Protein AF-A0AAE3NQF8-F1 (afdb_monomer_lite)

Organism: NCBI:txid3033385

pLDDT: mean 80.53, std 14.77, range [38.78, 97.81]

Sequence (155 aa):
METTELQEARTRLQLFASTIGSEAPERLQEQDGAPSREVLDFCRAHGASLDYIFCGDVRPLIRAAANRSGDFDKLTYRRAHDDVEYTLTTLSGLATALNDMARESNRISTPDDEGNALTALIVTIEEQAKKLIELHEVEWTAAMKSGAQPSPAAA

Radius of gyration: 24.94 Å; chains: 1; bounding box: 57×27×62 Å

Foldseek 3Di:
DDDPLLVQLVVQQCVLCVVVVHDGDPAQADPVRHGDPSVVVVCVVRVDDPCCSRVVDCVSVVVVVLVVVVVCLVVVQVVVVVVLVVVLVVLVVVLVVLVVVVVVVVVVDDPDPPPDVSVVVSVVSVVVSVVSVVVCVVQVVVCVVPVDHRDDPPD

Secondary structure (DSSP, 8-state):
---HHHHHHHHHHHHHHHHHT-PPPS--B-TTSSBPHHHHHHHHHH---HHHHHH---HHHHHHHHHHTSTTHHHHHHHHHHHHHHHHHHHHHHHHHHHHHHHHHTTS-----S--HHHHHHHHHHHHHHHHHHHHHHHHHHHHHHSSPPP----

Structure (mmCIF, N/CA/C/O backbone):
data_AF-A0AAE3NQF8-F1
#
_entry.id   AF-A0AAE3NQF8-F1
#
loop_
_atom_site.group_PDB
_atom_site.id
_atom_site.type_symbol
_atom_site.label_atom_id
_atom_site.label_alt_id
_atom_site.label_comp_id
_atom_site.label_asym_id
_atom_site.label_entity_id
_atom_site.label_seq_id
_atom_site.pdbx_PDB_ins_code
_atom_site.Cartn_x
_atom_site.Cartn_y
_atom_site.Cartn_z
_atom_site.occupancy
_atom_site.B_iso_or_equiv
_atom_site.auth_seq_id
_atom_site.auth_comp_id
_atom_site.auth_asym_id
_atom_site.auth_atom_id
_atom_site.pdbx_PDB_model_num
ATOM 1 N N . MET A 1 1 ? 7.764 9.110 31.471 1.00 57.59 1 MET A N 1
ATOM 2 C CA . MET A 1 1 ? 7.024 10.227 30.851 1.00 57.59 1 MET A CA 1
ATOM 3 C C . MET A 1 1 ? 6.548 9.729 29.506 1.00 57.59 1 MET A C 1
ATOM 5 O O . MET A 1 1 ? 7.374 9.217 28.763 1.00 57.59 1 MET A O 1
ATOM 9 N N . GLU A 1 2 ? 5.245 9.782 29.250 1.00 72.19 2 GLU A N 1
ATOM 10 C CA . GLU A 1 2 ? 4.688 9.510 27.919 1.00 72.19 2 GLU A CA 1
ATOM 11 C C . GLU A 1 2 ? 5.227 10.597 26.970 1.00 72.19 2 GLU A C 1
ATOM 13 O O . GLU A 1 2 ? 5.318 11.764 27.361 1.00 72.19 2 GLU A O 1
ATOM 18 N N . THR A 1 3 ? 5.704 10.220 25.783 1.00 86.94 3 THR A N 1
ATOM 19 C CA . THR A 1 3 ? 6.220 11.192 24.811 1.00 86.94 3 THR A CA 1
ATOM 20 C C . THR A 1 3 ? 5.053 11.973 24.208 1.00 86.94 3 THR A C 1
ATOM 22 O O . THR A 1 3 ? 3.954 11.435 24.060 1.00 86.94 3 THR A O 1
ATOM 25 N N . THR A 1 4 ? 5.274 13.237 23.835 1.00 92.94 4 THR A N 1
ATOM 26 C CA . THR A 1 4 ? 4.247 14.079 23.193 1.00 92.94 4 THR A CA 1
ATOM 27 C C . THR A 1 4 ? 3.616 13.376 21.987 1.00 92.94 4 THR A C 1
ATOM 29 O O . THR A 1 4 ? 2.398 13.375 21.840 1.00 92.94 4 THR A O 1
ATOM 32 N N . GLU A 1 5 ? 4.432 12.684 21.189 1.00 92.44 5 GLU A N 1
ATOM 33 C CA . GLU A 1 5 ? 3.995 11.905 20.025 1.00 92.44 5 GLU A CA 1
ATOM 34 C C . GLU A 1 5 ? 2.992 10.801 20.388 1.00 92.44 5 GLU A C 1
ATOM 36 O O . GLU A 1 5 ? 1.997 10.604 19.688 1.00 92.44 5 GLU A O 1
ATOM 41 N N . LEU A 1 6 ? 3.209 10.099 21.506 1.00 94.31 6 LEU A N 1
ATOM 42 C CA . LEU A 1 6 ? 2.328 9.012 21.928 1.00 94.31 6 LEU A CA 1
ATOM 43 C C . LEU A 1 6 ? 0.999 9.540 22.476 1.00 94.31 6 LEU A C 1
ATOM 45 O O . LEU A 1 6 ? -0.051 8.933 22.257 1.00 94.31 6 LEU A O 1
ATOM 49 N N . GLN A 1 7 ? 1.019 10.708 23.118 1.00 95.62 7 GLN A N 1
ATOM 50 C CA . GLN A 1 7 ? -0.196 11.377 23.571 1.00 95.62 7 GLN A CA 1
ATOM 51 C C . GLN A 1 7 ? -1.027 11.929 22.404 1.00 95.62 7 GLN A C 1
ATOM 53 O O . GLN A 1 7 ? -2.259 11.821 22.400 1.00 95.62 7 GLN A O 1
ATOM 58 N N . GLU A 1 8 ? -0.376 12.457 21.369 1.00 96.50 8 GLU A N 1
ATOM 59 C CA . GLU A 1 8 ? -1.053 12.818 20.125 1.00 96.50 8 GLU A CA 1
ATOM 60 C C . GLU A 1 8 ? -1.650 11.592 19.426 1.00 96.50 8 GLU A C 1
ATOM 62 O O . GLU A 1 8 ? -2.799 11.635 18.979 1.00 96.50 8 GLU A O 1
ATOM 67 N N . ALA A 1 9 ? -0.910 10.480 19.378 1.00 97.00 9 ALA A N 1
ATOM 68 C CA . ALA A 1 9 ? -1.404 9.234 18.806 1.00 97.00 9 ALA A CA 1
ATOM 69 C C . ALA A 1 9 ? -2.632 8.704 19.558 1.00 97.00 9 ALA A C 1
ATOM 71 O O . ALA A 1 9 ? -3.626 8.324 18.934 1.00 97.00 9 ALA A O 1
ATOM 72 N N . ARG A 1 10 ? -2.619 8.773 20.896 1.00 97.00 10 ARG A N 1
ATOM 73 C CA . ARG A 1 10 ? -3.776 8.447 21.744 1.00 97.00 10 ARG A CA 1
ATOM 74 C C . ARG A 1 10 ? -4.979 9.333 21.425 1.00 97.00 10 ARG A C 1
ATOM 76 O O . ARG A 1 10 ? -6.090 8.825 21.293 1.00 97.00 10 ARG A O 1
ATOM 83 N N . THR A 1 11 ? -4.756 10.634 21.241 1.00 97.56 11 THR A N 1
ATOM 84 C CA . THR A 1 11 ? -5.815 11.596 20.893 1.00 97.56 11 THR A CA 1
ATOM 85 C C . THR A 1 11 ? -6.440 11.265 19.534 1.00 97.56 11 THR A C 1
ATOM 87 O O . THR A 1 11 ? -7.664 11.233 19.405 1.00 97.56 11 THR A O 1
ATOM 90 N N . ARG A 1 12 ? -5.620 10.951 18.522 1.00 97.62 12 ARG A N 1
ATOM 91 C CA . ARG A 1 12 ? -6.098 10.550 17.187 1.00 97.62 12 ARG A CA 1
ATOM 92 C C . ARG A 1 12 ? -6.867 9.228 17.219 1.00 97.62 12 ARG A C 1
ATOM 94 O O . ARG A 1 12 ? -7.916 9.120 16.586 1.00 97.62 12 ARG A O 1
ATOM 101 N N . LEU A 1 13 ? -6.394 8.249 17.990 1.00 97.44 13 LEU A N 1
ATOM 102 C CA . LEU A 1 13 ? -7.083 6.970 18.176 1.00 97.44 13 LEU A CA 1
ATOM 103 C C . LEU A 1 13 ? -8.455 7.152 18.847 1.00 97.44 13 LEU A C 1
ATOM 105 O O . LEU A 1 13 ? -9.444 6.607 18.362 1.00 97.44 13 LEU A O 1
ATOM 109 N N . GLN A 1 14 ? -8.540 7.963 19.907 1.00 97.62 14 GLN A N 1
ATOM 110 C CA . GLN A 1 14 ? -9.805 8.287 20.581 1.00 97.62 14 GLN A CA 1
ATOM 111 C C . GLN A 1 14 ? -10.777 9.046 19.671 1.00 97.62 14 GLN A C 1
ATOM 113 O O . GLN A 1 14 ? -11.977 8.760 19.661 1.00 97.62 14 GLN A O 1
ATOM 118 N N . LEU A 1 15 ? -10.271 9.982 18.863 1.00 97.44 15 LEU A N 1
ATOM 119 C CA . LEU A 1 15 ? -11.085 10.687 17.876 1.00 97.44 15 LEU A CA 1
ATOM 120 C C . LEU A 1 15 ? -11.670 9.711 16.845 1.00 97.44 15 LEU A C 1
ATOM 122 O O . LEU A 1 15 ? -12.866 9.755 16.563 1.00 97.44 15 LEU A O 1
ATOM 126 N N . PHE A 1 16 ? -10.858 8.790 16.323 1.00 96.31 16 PHE A N 1
ATOM 127 C CA . PHE A 1 16 ? -11.333 7.780 15.378 1.00 96.31 16 PHE A CA 1
ATOM 128 C C . PHE A 1 16 ? -12.376 6.855 16.015 1.00 96.31 16 PHE A C 1
ATOM 130 O O . PHE A 1 16 ? -13.454 6.676 15.453 1.00 96.31 16 PHE A O 1
ATOM 137 N N . ALA A 1 17 ? -12.086 6.317 17.204 1.00 97.06 17 ALA A N 1
ATOM 138 C CA . ALA A 1 17 ? -12.970 5.407 17.928 1.00 97.06 17 ALA A CA 1
ATOM 139 C C . ALA A 1 17 ? -14.333 6.050 18.238 1.00 97.06 17 ALA A C 1
ATOM 141 O O . ALA A 1 17 ? -15.374 5.458 17.953 1.00 97.06 17 ALA A O 1
ATOM 142 N N . SER A 1 18 ? -14.339 7.304 18.705 1.00 97.69 18 SER A N 1
ATOM 143 C CA . SER A 1 18 ? -15.584 8.045 18.952 1.00 97.69 18 SER A CA 1
ATOM 144 C C . SER A 1 18 ? -16.378 8.312 17.670 1.00 97.69 18 SER A C 1
ATOM 146 O O . SER A 1 18 ? -17.602 8.206 17.681 1.00 97.69 18 SER A O 1
ATOM 148 N N . THR A 1 19 ? -15.699 8.573 16.548 1.00 95.88 19 THR A N 1
ATOM 149 C CA . THR A 1 19 ? -16.345 8.785 15.240 1.00 95.88 19 THR A CA 1
ATOM 150 C C . THR A 1 19 ? -17.088 7.539 14.752 1.00 95.88 19 THR A C 1
ATOM 152 O O . THR A 1 19 ? -18.159 7.657 14.161 1.00 95.88 19 THR A O 1
ATOM 155 N N . ILE A 1 20 ? -16.547 6.344 15.005 1.00 94.00 20 ILE A N 1
ATOM 156 C CA . ILE A 1 20 ? -17.162 5.071 14.591 1.00 94.00 20 ILE A CA 1
ATOM 157 C C . ILE A 1 20 ? -18.068 4.448 15.665 1.00 94.00 20 ILE A C 1
ATOM 159 O O . ILE A 1 20 ? -18.623 3.376 15.436 1.00 94.00 20 ILE A O 1
ATOM 163 N N . GLY A 1 21 ? -18.199 5.084 16.834 1.00 95.69 21 GLY A N 1
ATOM 164 C CA . GLY A 1 21 ? -18.968 4.556 17.963 1.00 95.69 21 GLY A CA 1
ATOM 165 C C . GLY A 1 21 ? -18.370 3.294 18.599 1.00 95.69 21 GLY A C 1
ATOM 166 O O . GLY A 1 21 ? -19.122 2.446 19.070 1.00 95.69 21 GLY A O 1
ATOM 167 N N . SER A 1 22 ? -17.040 3.152 18.594 1.00 96.69 22 SER A N 1
ATOM 168 C CA . SER A 1 22 ? -16.316 2.032 19.214 1.00 96.69 22 SER A CA 1
ATOM 169 C C . SER A 1 22 ? -15.451 2.507 20.383 1.00 96.69 22 SER A C 1
ATOM 171 O O . SER A 1 22 ? -15.112 3.686 20.484 1.00 96.69 22 SER A O 1
ATOM 173 N N . GLU A 1 23 ? -15.052 1.585 21.258 1.00 97.31 23 GLU A N 1
ATOM 174 C CA . GLU A 1 23 ? -14.090 1.862 22.327 1.00 97.31 23 GLU A CA 1
ATOM 175 C C . GLU A 1 23 ? -12.653 1.859 21.789 1.00 97.31 23 GLU A C 1
ATOM 177 O O . GLU A 1 23 ? -12.290 1.036 20.945 1.00 97.31 23 GLU A O 1
ATOM 182 N N . ALA A 1 24 ? -11.842 2.813 22.251 1.00 96.69 24 ALA A N 1
ATOM 183 C CA . ALA A 1 24 ? -10.440 2.921 21.867 1.00 96.69 24 ALA A CA 1
ATOM 184 C C . ALA A 1 24 ? -9.578 1.942 22.686 1.00 96.69 24 ALA A C 1
ATOM 186 O O . ALA A 1 24 ? -9.746 1.888 23.905 1.00 96.69 24 ALA A O 1
ATOM 187 N N . PRO A 1 25 ? -8.611 1.244 22.063 1.00 96.75 25 PRO A N 1
ATOM 188 C CA . PRO A 1 25 ? -7.614 0.450 22.776 1.00 96.75 25 PRO A CA 1
ATOM 1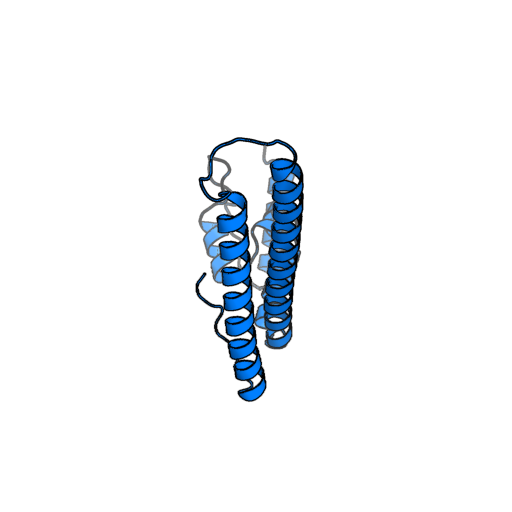89 C C . PRO A 1 25 ? -6.897 1.245 23.872 1.00 96.75 25 PRO A C 1
ATOM 191 O O . PRO A 1 25 ? -6.494 2.394 23.659 1.00 96.75 25 PRO A O 1
ATOM 194 N N . GLU A 1 26 ? -6.690 0.625 25.033 1.00 95.12 26 GLU A N 1
ATOM 195 C CA . GLU A 1 26 ? -6.014 1.276 26.159 1.00 95.12 26 GLU A CA 1
ATOM 196 C C . GLU A 1 26 ? -4.506 1.382 25.918 1.00 95.12 26 GLU A C 1
ATOM 198 O O . GLU A 1 26 ? -3.875 2.404 26.238 1.00 95.12 26 GLU A O 1
ATOM 203 N N . ARG A 1 27 ? -3.926 0.331 25.330 1.00 95.88 27 ARG A N 1
ATOM 204 C CA . ARG A 1 27 ? -2.490 0.213 25.105 1.00 95.88 27 ARG A CA 1
ATOM 205 C C . ARG A 1 27 ? -2.143 0.552 23.662 1.00 95.88 27 ARG A C 1
ATOM 207 O O . ARG A 1 27 ? -2.568 -0.157 22.762 1.00 95.88 27 ARG A O 1
ATOM 214 N N . LEU A 1 28 ? -1.316 1.578 23.427 1.00 96.12 28 LEU A N 1
ATOM 215 C CA . LEU A 1 28 ? -0.863 1.939 22.071 1.00 96.12 28 LEU A CA 1
ATOM 216 C C . LEU A 1 28 ? 0.396 1.203 21.607 1.00 96.12 28 LEU A C 1
ATOM 218 O O . LEU A 1 28 ? 0.498 0.872 20.429 1.00 96.12 28 LEU A O 1
ATOM 222 N N . GLN A 1 29 ? 1.346 0.958 22.512 1.00 97.00 29 GLN A N 1
ATOM 223 C CA . GLN A 1 29 ? 2.633 0.335 22.198 1.00 97.00 29 GLN A CA 1
ATOM 224 C C . GLN A 1 29 ? 3.012 -0.762 23.205 1.00 97.00 29 GLN A C 1
ATOM 226 O O . GLN A 1 29 ? 2.546 -0.786 24.354 1.00 97.00 29 GLN A O 1
ATOM 231 N N . GLU A 1 30 ? 3.853 -1.691 22.764 1.00 96.25 30 GLU A N 1
ATOM 232 C CA . GLU A 1 30 ? 4.523 -2.673 23.612 1.00 96.25 30 GLU A CA 1
ATOM 233 C C . GLU A 1 30 ? 5.796 -2.093 24.253 1.00 96.25 30 GLU A C 1
ATOM 235 O O . GLU A 1 30 ? 6.117 -0.916 24.096 1.00 96.25 30 GLU A O 1
ATOM 240 N N . GLN A 1 31 ? 6.494 -2.893 25.068 1.00 94.06 31 GLN A N 1
ATOM 241 C CA . GLN A 1 31 ? 7.696 -2.427 25.779 1.00 94.06 31 GLN A CA 1
ATOM 242 C C . GLN A 1 31 ? 8.869 -2.117 24.837 1.00 94.06 31 GLN A C 1
ATOM 244 O O . GLN A 1 31 ? 9.761 -1.360 25.209 1.00 94.06 31 GLN A O 1
ATOM 249 N N . ASP A 1 32 ? 8.865 -2.690 23.636 1.00 94.44 32 ASP A N 1
ATOM 250 C CA . ASP A 1 32 ? 9.859 -2.471 22.583 1.00 94.44 32 ASP A CA 1
ATOM 251 C C . ASP A 1 32 ? 9.566 -1.229 21.717 1.00 94.44 32 ASP A C 1
ATOM 253 O O . ASP A 1 32 ? 10.348 -0.903 20.826 1.00 94.44 32 ASP A O 1
ATOM 257 N N . GLY A 1 33 ? 8.455 -0.526 21.975 1.00 93.06 33 GLY A N 1
ATOM 258 C CA . GLY A 1 33 ? 8.000 0.617 21.183 1.00 93.06 33 GLY A CA 1
ATOM 259 C C . GLY A 1 33 ? 7.211 0.246 19.922 1.00 93.06 33 GLY A C 1
ATOM 260 O O . GLY A 1 33 ? 6.762 1.144 19.208 1.00 93.06 33 GLY A O 1
ATOM 261 N N . ALA A 1 34 ? 6.991 -1.042 19.638 1.00 95.62 34 ALA A N 1
ATOM 262 C CA . ALA A 1 34 ? 6.130 -1.469 18.539 1.00 95.62 34 ALA A CA 1
ATOM 263 C C . ALA A 1 34 ? 4.647 -1.190 18.857 1.00 95.62 34 ALA A C 1
ATOM 265 O O . ALA A 1 34 ? 4.269 -1.171 20.032 1.00 95.62 34 ALA A O 1
ATOM 266 N N . PRO A 1 35 ? 3.770 -0.986 17.852 1.00 96.81 35 PRO A N 1
ATOM 267 C CA . PRO A 1 35 ? 2.330 -0.887 18.079 1.00 96.81 35 PRO A CA 1
ATOM 268 C C . PRO A 1 35 ? 1.790 -2.124 18.801 1.00 96.81 35 PRO A C 1
ATOM 270 O O . PRO A 1 35 ? 2.130 -3.253 18.452 1.00 96.81 35 PRO A O 1
ATOM 273 N N . SER A 1 36 ? 0.925 -1.912 19.790 1.00 97.81 36 SER A N 1
ATOM 274 C CA . SER A 1 36 ? 0.339 -3.010 20.552 1.00 97.81 36 SER A CA 1
ATOM 275 C C . SER A 1 36 ? -0.539 -3.896 19.670 1.00 97.81 36 SER A C 1
ATOM 277 O O . SER A 1 36 ? -1.175 -3.439 18.712 1.00 97.81 36 SER A O 1
ATOM 279 N N . ARG A 1 37 ? -0.658 -5.169 20.053 1.00 97.00 37 ARG A N 1
ATOM 280 C CA . ARG A 1 37 ? -1.597 -6.088 19.405 1.00 97.00 37 ARG A CA 1
ATOM 281 C C . ARG A 1 37 ? -3.043 -5.582 19.426 1.00 97.00 37 ARG A C 1
ATOM 283 O O . ARG A 1 37 ? -3.742 -5.744 18.433 1.00 97.00 37 ARG A O 1
ATOM 290 N N . GLU A 1 38 ? -3.463 -4.919 20.503 1.00 97.62 38 GLU A N 1
ATOM 291 C CA . GLU A 1 38 ? -4.805 -4.331 20.619 1.00 97.62 38 GLU A CA 1
ATOM 292 C C . GLU A 1 38 ? -5.062 -3.274 19.537 1.00 97.62 38 GLU A C 1
ATOM 294 O O . GLU A 1 38 ? -6.111 -3.290 18.896 1.00 97.62 38 GLU A O 1
ATOM 299 N N . VAL A 1 39 ? -4.093 -2.388 19.278 1.00 97.25 39 VAL A N 1
ATOM 300 C CA . VAL A 1 39 ? -4.206 -1.386 18.206 1.00 97.25 39 VAL A CA 1
ATOM 301 C C . VAL A 1 39 ? -4.208 -2.048 16.834 1.00 97.25 39 VAL A C 1
ATOM 303 O O . VAL A 1 39 ? -4.990 -1.654 15.971 1.00 97.25 39 VAL A O 1
ATOM 306 N N . LEU A 1 40 ? -3.372 -3.065 16.616 1.00 96.88 40 LEU A N 1
ATOM 307 C CA . LEU A 1 40 ? -3.353 -3.797 15.347 1.00 96.88 40 LEU A CA 1
ATOM 308 C C . LEU A 1 40 ? -4.695 -4.488 15.068 1.00 96.88 40 LEU A C 1
ATOM 310 O O . LEU A 1 40 ? -5.208 -4.405 13.950 1.00 96.88 40 LEU A O 1
ATOM 314 N N . ASP A 1 41 ? -5.275 -5.138 16.075 1.00 95.75 41 ASP A N 1
ATOM 315 C CA . ASP A 1 41 ? -6.564 -5.818 15.954 1.00 95.75 41 ASP A CA 1
ATOM 316 C C . ASP A 1 41 ? -7.711 -4.809 15.773 1.00 95.75 41 ASP A C 1
ATOM 318 O O . ASP A 1 41 ? -8.572 -5.011 14.915 1.00 95.75 41 ASP A O 1
ATOM 322 N N . PHE A 1 42 ? -7.661 -3.662 16.457 1.00 95.94 42 PHE A N 1
ATOM 323 C CA . PHE A 1 42 ? -8.590 -2.549 16.240 1.00 95.94 42 PHE A CA 1
ATOM 324 C C . PHE A 1 42 ? -8.517 -1.995 14.806 1.00 95.94 42 PHE A C 1
ATOM 326 O O . PHE A 1 42 ? -9.547 -1.809 14.152 1.00 95.94 42 PHE A O 1
ATOM 333 N N . CYS A 1 43 ? -7.309 -1.782 14.273 1.00 94.75 43 CYS A N 1
ATOM 334 C CA . CYS A 1 43 ? -7.110 -1.332 12.894 1.00 94.75 43 CYS A CA 1
ATOM 335 C C . CYS A 1 43 ? -7.690 -2.321 11.877 1.00 94.75 43 CYS A C 1
ATOM 337 O O . CYS A 1 43 ? -8.331 -1.898 10.915 1.00 94.75 43 CYS A O 1
ATOM 339 N N . ARG A 1 44 ? -7.526 -3.631 12.102 1.00 89.69 44 ARG A N 1
ATOM 340 C CA . ARG A 1 44 ? -8.115 -4.674 11.246 1.00 89.69 44 ARG A CA 1
ATOM 341 C C . ARG A 1 44 ? -9.640 -4.692 11.319 1.00 89.69 44 ARG A C 1
ATOM 343 O O . ARG A 1 44 ? -10.283 -4.804 10.281 1.00 89.69 44 ARG A O 1
ATOM 350 N N . ALA A 1 45 ? -10.206 -4.577 12.519 1.00 90.81 45 ALA A N 1
ATOM 351 C CA . ALA A 1 45 ? -11.649 -4.660 12.734 1.00 90.81 45 ALA A CA 1
ATOM 352 C C . ALA A 1 45 ? -12.404 -3.450 12.163 1.00 90.81 45 ALA A C 1
ATOM 354 O O . ALA A 1 45 ? -13.469 -3.609 11.569 1.00 90.81 45 ALA A O 1
ATOM 355 N N . HIS A 1 46 ? -11.846 -2.246 12.312 1.00 90.50 46 HIS A N 1
ATOM 356 C CA . HIS A 1 46 ? -12.545 -0.996 11.992 1.00 90.50 46 HIS A CA 1
ATOM 357 C C . HIS A 1 46 ? -11.959 -0.234 10.795 1.00 90.50 46 HIS A C 1
ATOM 359 O O . HIS A 1 46 ? -12.464 0.824 10.419 1.00 90.50 46 HIS A O 1
ATOM 365 N N . GLY A 1 47 ? -10.893 -0.751 10.178 1.00 90.25 47 GLY A N 1
ATOM 366 C CA . GLY A 1 47 ? -10.235 -0.115 9.037 1.00 90.25 47 GLY A CA 1
ATOM 367 C C . GLY A 1 47 ? -9.515 1.190 9.388 1.00 90.25 47 GLY A C 1
ATOM 368 O O . GLY A 1 47 ? -9.409 2.067 8.526 1.00 90.25 47 GLY A O 1
ATOM 369 N N . ALA A 1 48 ? -9.057 1.333 10.635 1.00 91.75 48 ALA A N 1
ATOM 370 C CA . ALA A 1 48 ? -8.185 2.431 11.041 1.00 91.75 48 ALA A CA 1
ATOM 371 C C . ALA A 1 48 ? -6.783 2.264 10.423 1.00 91.75 48 ALA A C 1
ATOM 373 O O . ALA A 1 48 ? -6.348 1.151 10.128 1.00 91.75 48 ALA A O 1
ATOM 374 N N . SER A 1 49 ? -6.068 3.375 10.228 1.00 94.75 49 SER A N 1
ATOM 375 C CA . SER A 1 49 ? -4.699 3.374 9.700 1.00 94.75 49 SER A CA 1
ATOM 376 C C . SER A 1 49 ? -3.693 3.656 10.810 1.00 94.75 49 SER A C 1
ATOM 378 O O . SER A 1 49 ? -3.847 4.631 11.548 1.00 94.75 49 SER A O 1
ATOM 380 N N . LEU A 1 50 ? -2.626 2.855 10.879 1.00 96.38 50 LEU A N 1
ATOM 381 C CA . LEU A 1 50 ? -1.497 3.119 11.773 1.00 96.38 50 LEU A CA 1
ATOM 382 C C . LEU A 1 50 ? -0.808 4.439 11.420 1.00 96.38 50 LEU A C 1
ATOM 384 O O . LEU A 1 50 ? -0.464 5.192 12.324 1.00 96.38 50 LEU A O 1
ATOM 388 N N . ASP A 1 51 ? -0.691 4.771 10.131 1.00 95.56 51 ASP A N 1
ATOM 389 C CA . ASP A 1 51 ? -0.099 6.041 9.698 1.00 95.56 51 ASP A CA 1
ATOM 390 C C . ASP A 1 51 ? -0.937 7.238 10.156 1.00 95.56 51 ASP A C 1
ATOM 392 O O . ASP A 1 51 ? -0.401 8.289 10.496 1.00 95.56 51 ASP A O 1
ATOM 396 N N . TYR A 1 52 ? -2.261 7.085 10.228 1.00 96.12 52 TYR A N 1
ATOM 397 C CA . TYR A 1 52 ? -3.113 8.123 10.801 1.00 96.12 52 TYR A CA 1
ATOM 398 C C . TYR A 1 52 ? -2.894 8.239 12.311 1.00 96.12 52 TYR A C 1
ATOM 400 O O . TYR A 1 52 ? -2.695 9.337 12.825 1.00 96.12 52 TYR A O 1
ATOM 408 N N . ILE A 1 53 ? -2.901 7.111 13.025 1.00 96.75 53 ILE A N 1
ATOM 409 C CA . ILE A 1 53 ? -2.761 7.094 14.485 1.00 96.75 53 ILE A CA 1
ATOM 410 C C . ILE A 1 53 ? -1.398 7.665 14.894 1.00 96.75 53 ILE A C 1
ATOM 412 O O . ILE A 1 53 ? -1.341 8.608 15.679 1.00 96.75 53 ILE A O 1
ATOM 416 N N . PHE A 1 54 ? -0.300 7.169 14.331 1.00 96.44 54 PHE A N 1
ATOM 417 C CA . PHE A 1 54 ? 1.047 7.539 14.764 1.00 96.44 54 PHE A CA 1
ATOM 418 C C . PHE A 1 54 ? 1.608 8.766 14.035 1.00 96.44 54 PHE A C 1
ATOM 420 O O . PHE A 1 54 ? 2.262 9.581 14.678 1.00 96.44 54 PHE A O 1
ATOM 427 N N . CYS A 1 55 ? 1.293 8.962 12.751 1.00 95.06 55 CYS A N 1
ATOM 428 C CA . CYS A 1 55 ? 1.888 10.026 11.927 1.00 95.06 55 CYS A CA 1
ATOM 429 C C . CYS A 1 55 ? 0.893 11.128 11.516 1.00 95.06 55 CYS A C 1
ATOM 431 O O . CYS A 1 55 ? 1.291 12.107 10.888 1.00 95.06 55 CYS A O 1
ATOM 433 N N . GLY A 1 56 ? -0.402 10.982 11.821 1.00 94.56 56 GLY A N 1
ATOM 434 C CA . GLY A 1 56 ? -1.441 11.916 11.376 1.00 94.56 56 GLY A CA 1
ATOM 435 C C . GLY A 1 56 ? -1.747 11.856 9.874 1.00 94.56 56 GLY A C 1
ATOM 436 O O . GLY A 1 56 ? -2.469 12.715 9.368 1.00 94.56 56 GLY A O 1
ATOM 437 N N . ASP A 1 57 ? -1.232 10.861 9.144 1.00 94.12 57 ASP A N 1
ATOM 438 C CA . ASP A 1 57 ? -1.451 10.752 7.703 1.00 94.12 57 ASP A CA 1
ATOM 439 C C . ASP A 1 57 ? -2.847 10.196 7.393 1.00 94.12 57 ASP A C 1
ATOM 441 O O . ASP A 1 57 ? -3.152 9.020 7.600 1.00 94.12 57 ASP A O 1
ATOM 445 N N . VAL A 1 58 ? -3.708 11.057 6.854 1.00 93.81 58 VAL A N 1
ATOM 446 C CA . VAL A 1 58 ? -5.080 10.710 6.462 1.00 93.81 58 VAL A CA 1
ATOM 447 C C . VAL A 1 58 ? -5.167 10.023 5.097 1.00 93.81 58 VAL A C 1
ATOM 449 O O . VAL A 1 58 ? -6.218 9.473 4.761 1.00 93.81 58 VAL A O 1
ATOM 452 N N . ARG A 1 59 ? -4.097 10.023 4.286 1.00 90.19 59 ARG A N 1
ATOM 453 C CA . ARG A 1 59 ? -4.130 9.485 2.914 1.00 90.19 59 ARG A CA 1
ATOM 454 C C . ARG A 1 59 ? -4.555 8.014 2.865 1.00 90.19 59 ARG A C 1
ATOM 456 O O . ARG A 1 59 ? -5.388 7.707 2.010 1.00 90.19 59 ARG A O 1
ATOM 463 N N . PRO A 1 60 ? -4.080 7.105 3.743 1.00 86.12 60 PRO A N 1
ATOM 464 C CA . PRO A 1 60 ? -4.534 5.715 3.732 1.00 86.12 60 PRO A CA 1
ATOM 465 C C . PRO A 1 60 ? -6.020 5.572 4.076 1.00 86.12 60 PRO A C 1
ATOM 467 O O . PRO A 1 60 ? -6.701 4.758 3.460 1.00 86.12 60 PRO A O 1
ATOM 470 N N . LEU A 1 61 ? -6.549 6.397 4.991 1.00 87.38 61 LEU A N 1
ATOM 471 C CA . LEU A 1 61 ? -7.974 6.391 5.346 1.00 87.38 61 LEU A CA 1
ATOM 472 C C . LEU A 1 61 ? -8.848 6.860 4.182 1.00 87.38 61 LEU A C 1
ATOM 474 O O . LEU A 1 61 ? -9.830 6.197 3.859 1.00 87.38 61 LEU A O 1
ATOM 478 N N . ILE A 1 62 ? -8.469 7.960 3.522 1.00 86.56 62 ILE A N 1
ATOM 479 C CA . ILE A 1 62 ? -9.171 8.468 2.334 1.00 86.56 62 ILE A CA 1
ATOM 480 C C . ILE A 1 62 ? -9.140 7.414 1.228 1.00 86.56 62 ILE A C 1
ATOM 482 O O . ILE A 1 62 ? -10.167 7.134 0.619 1.00 86.56 62 ILE A O 1
ATOM 486 N N . ARG A 1 63 ? -7.980 6.784 1.004 1.00 78.44 63 ARG A N 1
ATOM 487 C CA . ARG A 1 63 ? -7.805 5.734 -0.007 1.00 78.44 63 ARG A CA 1
ATOM 488 C C . ARG A 1 63 ? -8.651 4.491 0.314 1.00 78.44 63 ARG A C 1
ATOM 490 O O . ARG A 1 63 ? -9.276 3.936 -0.580 1.00 78.44 63 ARG A O 1
ATOM 497 N N . ALA A 1 64 ? -8.736 4.090 1.583 1.00 80.94 64 ALA A N 1
ATOM 498 C CA . ALA A 1 64 ? -9.578 2.977 2.020 1.00 80.94 64 ALA A CA 1
ATOM 499 C C . ALA A 1 64 ? -11.079 3.300 1.931 1.00 80.94 64 ALA A C 1
ATOM 501 O O . ALA A 1 64 ? -11.864 2.457 1.507 1.00 80.94 64 ALA A O 1
ATOM 502 N N . ALA A 1 65 ? -11.490 4.513 2.307 1.00 81.56 65 ALA A N 1
ATOM 503 C CA . ALA A 1 65 ? -12.873 4.970 2.177 1.00 81.56 65 ALA A CA 1
ATOM 504 C C . ALA A 1 65 ? -13.298 5.046 0.707 1.00 81.56 65 ALA A C 1
ATOM 506 O O . ALA A 1 65 ? -14.357 4.541 0.352 1.00 81.56 65 ALA A O 1
ATOM 507 N N . ALA A 1 66 ? -12.431 5.591 -0.143 1.00 74.00 66 ALA A N 1
ATOM 508 C CA . ALA A 1 66 ? -12.594 5.609 -1.586 1.00 74.00 66 ALA A CA 1
ATOM 509 C C . ALA A 1 66 ? -12.833 4.197 -2.142 1.00 74.00 66 ALA A C 1
ATOM 511 O O . ALA A 1 66 ? -13.862 3.963 -2.768 1.00 74.00 66 ALA A O 1
ATOM 512 N N . ASN A 1 67 ? -11.967 3.233 -1.815 1.00 65.06 67 ASN A N 1
ATOM 513 C CA . ASN A 1 67 ? -12.117 1.844 -2.260 1.00 65.06 67 ASN A CA 1
ATOM 514 C C . ASN A 1 67 ? -13.420 1.174 -1.772 1.00 65.06 67 ASN A C 1
ATOM 516 O O . ASN A 1 67 ? -13.928 0.281 -2.440 1.00 65.06 67 ASN A O 1
ATOM 520 N N . ARG A 1 68 ? -13.976 1.585 -0.622 1.00 69.81 68 ARG A N 1
ATOM 521 C CA . ARG A 1 68 ? -15.224 1.023 -0.068 1.00 69.81 68 ARG A CA 1
ATOM 522 C C . ARG A 1 68 ? -16.496 1.570 -0.716 1.00 69.81 68 ARG A C 1
ATOM 524 O O . ARG A 1 68 ? -17.517 0.892 -0.677 1.00 69.81 68 ARG A O 1
ATOM 531 N N . SER A 1 69 ? -16.456 2.766 -1.300 1.00 64.25 69 SER A N 1
ATOM 532 C CA . SER A 1 69 ? -17.647 3.427 -1.853 1.00 64.25 69 SER A CA 1
ATOM 533 C C . SER A 1 69 ? -18.107 2.882 -3.212 1.00 64.25 69 SER A C 1
ATOM 535 O O . SER A 1 69 ? -19.102 3.372 -3.735 1.00 64.25 69 SER A O 1
ATOM 537 N N . GLY A 1 70 ? -17.418 1.899 -3.808 1.00 53.97 70 GLY A N 1
ATOM 538 C CA . GLY A 1 70 ? -17.814 1.246 -5.070 1.00 53.97 70 GLY A CA 1
ATOM 539 C C . GLY A 1 70 ? -17.719 2.123 -6.332 1.00 53.97 70 GLY A C 1
ATOM 540 O O . GLY A 1 70 ? -17.441 1.618 -7.411 1.00 53.97 70 GLY A O 1
ATOM 541 N N . ASP A 1 71 ? -17.824 3.448 -6.214 1.00 51.50 71 ASP A N 1
ATOM 542 C CA . ASP A 1 71 ? -17.605 4.405 -7.313 1.00 51.50 71 ASP A CA 1
ATOM 543 C C . ASP A 1 71 ? -16.128 4.492 -7.753 1.00 51.50 71 ASP A C 1
ATOM 545 O O . ASP A 1 71 ? -15.790 5.067 -8.791 1.00 51.50 71 ASP A O 1
ATOM 549 N N . PHE A 1 72 ? -15.226 3.896 -6.970 1.00 47.31 72 PHE A N 1
ATOM 550 C CA . PHE A 1 72 ? -13.782 3.904 -7.194 1.00 47.31 72 PHE A CA 1
ATOM 551 C C . PHE A 1 72 ? -13.285 2.755 -8.072 1.00 47.31 72 PHE A C 1
ATOM 553 O O . PHE A 1 72 ? -12.114 2.762 -8.442 1.00 47.31 72 PHE A O 1
ATOM 560 N N . ASP A 1 73 ? -14.151 1.826 -8.482 1.00 53.81 73 ASP A N 1
ATOM 561 C CA . ASP A 1 73 ? -13.777 0.719 -9.374 1.00 53.81 73 ASP A CA 1
ATOM 562 C C . ASP A 1 73 ? -13.269 1.189 -10.743 1.00 53.81 73 ASP A C 1
ATOM 564 O O . ASP A 1 73 ? -12.484 0.505 -11.399 1.00 53.81 73 ASP A O 1
ATOM 568 N N . LYS A 1 74 ? -13.656 2.401 -11.154 1.00 54.84 74 LYS A N 1
ATOM 569 C CA . LYS A 1 74 ? -13.107 3.077 -12.337 1.00 54.84 74 LYS A CA 1
ATOM 570 C C . LYS A 1 74 ? -11.748 3.729 -12.068 1.00 54.84 74 LYS A C 1
ATOM 572 O O . LYS A 1 74 ? -10.952 3.885 -12.988 1.00 54.84 74 LYS A O 1
ATOM 577 N N . LEU A 1 75 ? -11.480 4.128 -10.825 1.00 55.84 75 LEU A N 1
ATOM 578 C CA . LEU A 1 75 ? -10.252 4.810 -10.406 1.00 55.84 75 LEU A CA 1
ATOM 579 C C . LEU A 1 75 ? -9.130 3.828 -10.057 1.00 55.84 75 LEU A C 1
ATOM 581 O O . LEU A 1 75 ? -7.981 4.110 -10.379 1.00 55.84 75 LEU A O 1
ATOM 585 N N . THR A 1 76 ? -9.434 2.669 -9.468 1.00 61.06 76 THR A N 1
ATOM 586 C CA . THR A 1 76 ? -8.469 1.567 -9.296 1.00 61.06 76 THR A CA 1
ATOM 587 C C . THR A 1 76 ? -8.000 1.033 -10.641 1.00 61.06 76 THR A C 1
ATOM 589 O O . THR A 1 76 ? -6.810 0.814 -10.831 1.00 61.06 76 THR A O 1
ATOM 592 N N . TYR A 1 77 ? -8.917 0.910 -11.597 1.00 63.00 77 TYR A N 1
ATOM 593 C CA . TYR A 1 77 ? -8.608 0.469 -12.950 1.00 63.00 77 TYR A CA 1
ATOM 594 C C . TYR A 1 77 ? -7.796 1.498 -13.741 1.00 63.00 77 TYR A C 1
ATOM 596 O O . TYR A 1 77 ? -6.792 1.152 -14.358 1.00 63.00 77 TYR A O 1
ATOM 604 N N . ARG A 1 78 ? -8.165 2.783 -13.651 1.00 66.06 78 ARG A N 1
ATOM 605 C CA . ARG A 1 78 ? -7.348 3.873 -14.200 1.00 66.06 78 ARG A CA 1
ATOM 606 C C . ARG A 1 78 ? -5.945 3.868 -13.602 1.00 66.06 78 ARG A C 1
ATOM 608 O O . ARG A 1 78 ? -4.981 4.033 -14.324 1.00 66.06 78 ARG A O 1
ATOM 615 N N . ARG A 1 79 ? -5.827 3.599 -12.303 1.00 66.44 79 ARG A N 1
ATOM 616 C CA . ARG A 1 79 ? -4.533 3.529 -11.630 1.00 66.44 79 ARG A CA 1
ATOM 617 C C . ARG A 1 79 ? -3.702 2.316 -12.047 1.00 66.44 79 ARG A C 1
ATOM 619 O O . ARG A 1 79 ? -2.515 2.479 -12.268 1.00 66.44 79 ARG A O 1
ATOM 626 N N . ALA A 1 80 ? -4.306 1.137 -12.200 1.00 71.81 80 ALA A N 1
ATOM 627 C CA . ALA A 1 80 ? -3.610 -0.036 -12.732 1.00 71.81 80 ALA A CA 1
ATOM 628 C C . ALA A 1 80 ? -3.101 0.217 -14.163 1.00 71.81 80 ALA A C 1
ATOM 630 O O . ALA A 1 80 ? -1.997 -0.186 -14.510 1.00 71.81 80 ALA A O 1
ATOM 631 N N . HIS A 1 81 ? -3.875 0.949 -14.968 1.00 76.12 81 HIS A N 1
ATOM 632 C CA . HIS A 1 81 ? -3.445 1.409 -16.285 1.00 76.12 81 HIS A CA 1
ATOM 633 C C . HIS A 1 81 ? -2.288 2.410 -16.212 1.00 76.12 81 HIS A C 1
ATOM 635 O O . HIS A 1 81 ? -1.300 2.240 -16.919 1.00 76.12 81 HIS A O 1
ATOM 641 N N . ASP A 1 82 ? -2.384 3.417 -15.340 1.00 74.25 82 ASP A N 1
ATOM 642 C CA . ASP A 1 82 ? -1.326 4.413 -15.137 1.00 74.25 82 ASP A CA 1
ATOM 643 C C . ASP A 1 82 ? -0.020 3.750 -14.638 1.00 74.25 82 ASP A C 1
ATOM 645 O O . ASP A 1 82 ? 1.072 4.121 -15.069 1.00 74.25 82 ASP A O 1
ATOM 649 N N . ASP A 1 83 ? -0.117 2.732 -13.773 1.00 78.25 83 ASP A N 1
ATOM 650 C CA . ASP A 1 83 ? 1.029 1.960 -13.277 1.00 78.25 83 ASP A CA 1
ATOM 651 C C . ASP A 1 83 ? 1.690 1.152 -14.415 1.00 78.25 83 ASP A C 1
ATOM 653 O O . ASP A 1 83 ? 2.917 1.164 -14.549 1.00 78.25 83 ASP A O 1
ATOM 657 N N . VAL A 1 84 ? 0.895 0.514 -15.287 1.00 79.19 84 VAL A N 1
ATOM 658 C CA . VAL A 1 84 ? 1.396 -0.182 -16.489 1.00 79.19 84 VAL A CA 1
ATOM 659 C C . VAL A 1 84 ? 2.061 0.795 -17.465 1.00 79.19 84 VAL A C 1
ATOM 661 O O . VAL A 1 84 ? 3.169 0.525 -17.937 1.00 79.19 84 VAL A O 1
ATOM 664 N N . GLU A 1 85 ? 1.450 1.952 -17.739 1.00 79.81 85 GLU A N 1
ATOM 665 C CA . GLU A 1 85 ? 2.048 2.990 -18.593 1.00 79.81 85 GLU A CA 1
ATOM 666 C C . GLU A 1 85 ? 3.379 3.501 -18.028 1.00 79.81 85 GLU A C 1
ATOM 668 O O . GLU A 1 85 ? 4.350 3.694 -18.772 1.00 79.81 85 GLU A O 1
ATOM 673 N N . TYR A 1 86 ? 3.462 3.674 -16.708 1.00 80.69 86 TYR A N 1
ATOM 674 C CA . TYR A 1 86 ? 4.697 4.059 -16.037 1.00 80.69 86 TYR A CA 1
ATOM 675 C C . TYR A 1 86 ? 5.791 2.990 -16.190 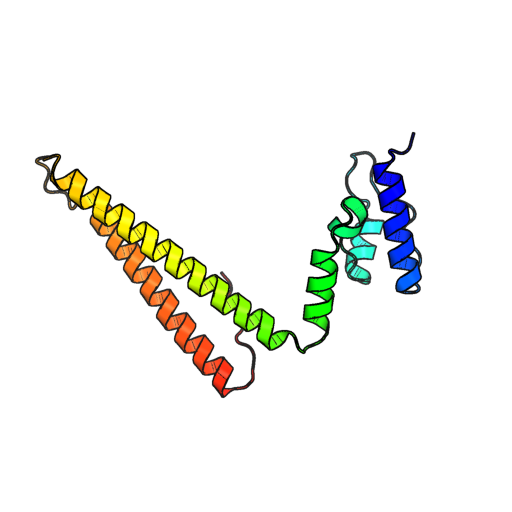1.00 80.69 86 TYR A C 1
ATOM 677 O O . TYR A 1 86 ? 6.940 3.315 -16.520 1.00 80.69 86 TYR A O 1
ATOM 685 N N . THR A 1 87 ? 5.457 1.707 -16.009 1.00 79.94 87 THR A N 1
ATOM 686 C CA . THR A 1 87 ? 6.397 0.598 -16.232 1.00 79.94 87 THR A CA 1
ATOM 687 C C . THR A 1 87 ? 6.881 0.557 -17.681 1.00 79.94 87 THR A C 1
ATOM 689 O O . THR A 1 87 ? 8.088 0.464 -17.909 1.00 79.94 87 THR A O 1
ATOM 692 N N . LEU A 1 88 ? 5.987 0.698 -18.663 1.00 80.44 88 LEU A N 1
ATOM 693 C CA . LEU A 1 88 ? 6.355 0.715 -20.083 1.00 80.44 88 LEU A CA 1
ATOM 694 C C . LEU A 1 88 ? 7.274 1.890 -20.426 1.00 80.44 88 LEU A C 1
ATOM 696 O O . LEU A 1 88 ? 8.275 1.712 -21.122 1.00 80.44 88 LEU A O 1
ATOM 700 N N . THR A 1 89 ? 6.989 3.070 -19.876 1.00 85.88 89 THR A N 1
ATOM 701 C CA . THR A 1 89 ? 7.847 4.253 -20.026 1.00 85.88 89 THR A CA 1
ATOM 702 C C . THR A 1 89 ? 9.243 3.996 -19.452 1.00 85.88 89 THR A C 1
ATOM 704 O O . THR A 1 89 ? 10.250 4.318 -20.084 1.00 85.88 89 THR A O 1
ATOM 707 N N . THR A 1 90 ? 9.317 3.353 -18.284 1.00 83.31 90 THR A N 1
ATOM 708 C CA . THR A 1 90 ? 10.586 3.013 -17.624 1.00 83.31 90 THR A CA 1
ATOM 709 C C . THR A 1 90 ? 11.393 2.000 -18.440 1.00 83.31 90 THR A C 1
ATOM 711 O O . THR A 1 90 ? 12.585 2.211 -18.672 1.00 83.31 90 THR A O 1
ATOM 714 N N . LEU A 1 91 ? 10.753 0.931 -18.928 1.00 80.00 91 LEU A N 1
ATOM 715 C CA . LEU A 1 91 ? 11.400 -0.085 -19.766 1.00 80.00 91 LEU A CA 1
ATOM 716 C C . LEU A 1 91 ? 11.899 0.508 -21.088 1.00 80.00 91 LEU A C 1
ATOM 718 O O . LEU A 1 91 ? 13.020 0.218 -21.502 1.00 80.00 91 LEU A O 1
ATOM 722 N N . SER A 1 92 ? 11.113 1.386 -21.717 1.00 82.69 92 SER A N 1
ATOM 723 C CA . SER A 1 92 ? 11.505 2.083 -22.946 1.00 82.69 92 SER A CA 1
ATOM 724 C C . SER A 1 92 ? 12.721 2.995 -22.730 1.00 82.69 92 SER A C 1
ATOM 726 O O . SER A 1 92 ? 13.673 2.971 -23.519 1.00 82.69 92 SER A O 1
ATOM 728 N N . GLY A 1 93 ? 12.742 3.748 -21.625 1.00 82.31 93 GLY A N 1
ATOM 729 C CA . GLY A 1 93 ? 13.889 4.576 -21.252 1.00 82.31 93 GLY A CA 1
ATOM 730 C C . GLY A 1 93 ? 15.154 3.749 -21.013 1.00 82.31 93 GLY A C 1
ATOM 731 O O . GLY A 1 93 ? 16.231 4.099 -21.497 1.00 82.31 93 GLY A O 1
ATOM 732 N N . LEU A 1 94 ? 15.023 2.611 -20.329 1.00 81.69 94 LEU A N 1
ATOM 733 C CA . LEU A 1 94 ? 16.141 1.714 -20.050 1.00 81.69 94 LEU A CA 1
ATOM 734 C C . LEU A 1 94 ? 16.670 1.036 -21.323 1.00 81.69 94 LEU A C 1
ATOM 736 O O . LEU A 1 94 ? 17.883 0.996 -21.526 1.00 81.69 94 LEU A O 1
ATOM 740 N N . ALA A 1 95 ? 15.790 0.571 -22.214 1.00 76.69 95 ALA A N 1
ATOM 741 C CA . ALA A 1 95 ? 16.187 0.022 -23.511 1.00 76.69 95 ALA A CA 1
ATOM 742 C C . ALA A 1 95 ? 16.930 1.062 -24.369 1.00 76.69 95 ALA A C 1
ATOM 744 O O . ALA A 1 95 ? 17.935 0.742 -25.006 1.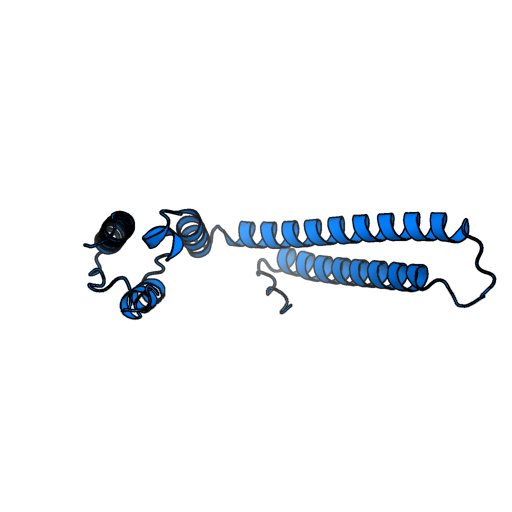00 76.69 95 ALA A O 1
ATOM 745 N N . THR A 1 96 ? 16.488 2.323 -24.340 1.00 83.50 96 THR A N 1
ATOM 746 C CA . THR A 1 96 ? 17.171 3.434 -25.023 1.00 83.50 96 THR A CA 1
ATOM 747 C C . THR A 1 96 ? 18.576 3.655 -24.457 1.00 83.50 96 THR A C 1
ATOM 749 O O . THR A 1 96 ? 19.543 3.689 -25.216 1.00 83.50 96 THR A O 1
ATOM 752 N N . ALA A 1 97 ? 18.712 3.721 -23.129 1.00 80.88 97 ALA A N 1
ATOM 753 C CA . ALA A 1 97 ? 20.008 3.903 -22.475 1.00 80.88 97 ALA A CA 1
ATOM 754 C C . ALA A 1 97 ? 20.984 2.749 -22.770 1.00 80.88 97 ALA A C 1
ATOM 756 O O . ALA A 1 97 ? 22.156 2.990 -23.066 1.00 80.88 97 ALA A O 1
ATOM 757 N N . LEU A 1 98 ? 20.507 1.499 -22.743 1.00 77.62 98 LEU A N 1
ATOM 758 C CA . LEU A 1 98 ? 21.320 0.333 -23.099 1.00 77.62 98 LEU A CA 1
ATOM 759 C C . LEU A 1 98 ? 21.757 0.362 -24.570 1.00 77.62 98 LEU A C 1
ATOM 761 O O . LEU A 1 98 ? 22.900 0.021 -24.868 1.00 77.62 98 LEU A O 1
ATOM 765 N N . ASN A 1 99 ? 20.884 0.796 -25.483 1.00 75.62 99 ASN A N 1
ATOM 766 C CA . ASN A 1 99 ? 21.225 0.966 -26.897 1.00 75.62 99 ASN A CA 1
ATOM 767 C C . ASN A 1 99 ? 22.332 2.010 -27.099 1.00 75.62 99 ASN A C 1
ATOM 769 O O . ASN A 1 99 ? 23.265 1.779 -27.872 1.00 75.62 99 ASN A O 1
ATOM 773 N N . ASP A 1 100 ? 22.261 3.137 -26.393 1.00 81.06 100 ASP A N 1
ATOM 774 C CA . ASP A 1 100 ? 23.294 4.172 -26.462 1.00 81.06 100 ASP A CA 1
ATOM 775 C C . ASP A 1 100 ? 24.624 3.680 -25.878 1.00 81.06 100 ASP A C 1
ATOM 777 O O . ASP A 1 100 ? 25.677 3.872 -26.492 1.00 81.06 100 ASP A O 1
ATOM 781 N N . MET A 1 101 ? 24.584 2.949 -24.759 1.00 77.50 101 MET A N 1
ATOM 782 C CA . MET A 1 101 ? 25.765 2.283 -24.201 1.00 77.50 101 MET A CA 1
ATOM 783 C C . MET A 1 101 ? 26.372 1.263 -25.168 1.00 77.50 101 MET A C 1
ATOM 785 O O . MET A 1 101 ? 27.588 1.234 -25.334 1.00 77.50 101 MET A O 1
ATOM 789 N N . ALA A 1 102 ? 25.555 0.437 -25.827 1.00 74.94 102 ALA A N 1
ATOM 790 C CA . ALA A 1 102 ? 26.035 -0.551 -26.791 1.00 74.94 102 ALA A CA 1
ATOM 791 C C . ALA A 1 102 ? 26.681 0.119 -28.016 1.00 74.94 102 ALA A C 1
ATOM 793 O O . ALA A 1 102 ? 27.730 -0.326 -28.486 1.00 74.94 102 ALA A O 1
ATOM 794 N N . ARG A 1 103 ? 26.102 1.226 -28.504 1.00 76.44 103 ARG A N 1
ATOM 795 C CA . ARG A 1 103 ? 26.682 2.036 -29.588 1.00 76.44 103 ARG A CA 1
ATOM 796 C C . ARG A 1 103 ? 28.032 2.631 -29.206 1.00 76.44 103 ARG A C 1
ATOM 798 O O . ARG A 1 103 ? 28.948 2.594 -30.024 1.00 76.44 103 ARG A O 1
ATOM 805 N N . GLU A 1 104 ? 28.159 3.161 -27.992 1.00 79.06 104 GLU A N 1
ATOM 806 C CA . GLU A 1 104 ? 29.425 3.717 -27.510 1.00 79.06 104 GLU A CA 1
ATOM 807 C C . GLU A 1 104 ? 30.456 2.613 -27.235 1.00 79.06 104 GLU A C 1
ATOM 809 O O . GLU A 1 104 ? 31.621 2.750 -27.594 1.00 79.06 104 GLU A O 1
ATOM 814 N N . SER A 1 105 ? 30.028 1.464 -26.705 1.00 70.56 105 SER A N 1
ATOM 815 C CA . SER A 1 105 ? 30.897 0.303 -26.492 1.00 70.56 105 SER A CA 1
ATOM 816 C C . SER A 1 105 ? 31.447 -0.258 -27.802 1.00 70.56 105 SER A C 1
ATOM 818 O O . SER A 1 105 ? 32.614 -0.621 -27.849 1.00 70.56 105 SER A O 1
ATOM 820 N N . ASN A 1 106 ? 30.669 -0.268 -28.890 1.00 65.25 106 ASN A N 1
ATOM 821 C CA . ASN A 1 106 ? 31.162 -0.678 -30.212 1.00 65.25 106 ASN A CA 1
ATOM 822 C C . ASN A 1 106 ? 32.243 0.267 -30.775 1.00 65.25 106 ASN A C 1
ATOM 824 O O . ASN A 1 106 ? 32.956 -0.106 -31.706 1.00 65.25 106 ASN A O 1
ATOM 828 N N . ARG A 1 107 ? 32.389 1.487 -30.234 1.00 63.97 107 ARG A N 1
ATOM 829 C CA . ARG A 1 107 ? 33.518 2.380 -30.558 1.00 63.97 107 ARG A CA 1
ATOM 830 C C . ARG A 1 107 ? 34.793 1.987 -29.815 1.00 63.97 107 ARG A C 1
ATOM 832 O O . ARG A 1 107 ? 35.889 2.292 -30.282 1.00 63.97 107 ARG A O 1
ATOM 839 N N . ILE A 1 108 ? 34.658 1.290 -28.691 1.00 61.72 108 ILE A N 1
ATOM 840 C CA . ILE A 1 108 ? 35.756 0.720 -27.914 1.00 61.72 108 ILE A CA 1
ATOM 841 C C . ILE A 1 108 ? 35.992 -0.688 -28.467 1.00 61.72 108 ILE A C 1
ATOM 843 O O . ILE A 1 108 ? 35.518 -1.681 -27.933 1.00 61.72 108 ILE A O 1
ATOM 847 N N . SER A 1 109 ? 36.666 -0.754 -29.613 1.00 50.28 109 SER A N 1
ATOM 848 C CA . SER A 1 109 ? 36.938 -1.993 -30.346 1.00 50.28 109 SER A CA 1
ATOM 849 C C . SER A 1 109 ? 37.587 -3.055 -29.443 1.00 50.28 109 SER A C 1
ATOM 851 O O . SER A 1 109 ? 38.767 -2.945 -29.103 1.00 50.28 109 SER A O 1
ATOM 853 N N . THR A 1 110 ? 36.830 -4.080 -29.049 1.00 55.28 110 THR A N 1
ATOM 854 C CA . THR A 1 110 ? 37.373 -5.327 -28.495 1.00 55.28 110 THR A CA 1
ATOM 855 C C . THR A 1 110 ? 37.279 -6.415 -29.565 1.00 55.28 110 THR A C 1
ATOM 857 O O . THR A 1 110 ? 36.221 -6.556 -30.173 1.00 55.28 110 THR A O 1
ATOM 860 N N . PRO A 1 111 ? 38.358 -7.172 -29.825 1.00 56.62 111 PRO A N 1
ATOM 861 C CA . PRO A 1 111 ? 38.451 -8.089 -30.962 1.00 56.62 111 PRO A CA 1
ATOM 862 C C . PRO A 1 111 ? 37.714 -9.429 -30.786 1.00 56.62 111 PRO A C 1
ATOM 864 O O . PRO A 1 111 ? 37.885 -10.301 -31.635 1.00 56.62 111 PRO A O 1
ATOM 867 N N . ASP A 1 112 ? 36.920 -9.611 -29.729 1.00 60.47 112 ASP A N 1
ATOM 868 C CA . ASP A 1 112 ? 36.193 -10.862 -29.501 1.00 60.47 112 ASP A CA 1
ATOM 869 C C . ASP A 1 112 ? 34.762 -10.801 -30.053 1.00 60.47 112 ASP A C 1
ATOM 871 O O . ASP A 1 112 ? 33.980 -9.906 -29.739 1.00 60.47 112 ASP A O 1
ATOM 875 N N . ASP A 1 113 ? 34.447 -11.801 -30.879 1.00 56.34 113 ASP A N 1
ATOM 876 C CA . ASP A 1 113 ? 33.201 -12.010 -31.636 1.00 56.34 113 ASP A CA 1
ATOM 877 C C . ASP A 1 113 ? 32.054 -12.572 -30.760 1.00 56.34 113 ASP A C 1
ATOM 879 O O . ASP A 1 113 ? 31.028 -13.042 -31.259 1.00 56.34 113 ASP A O 1
ATOM 883 N N . GLU A 1 114 ? 32.218 -12.570 -29.430 1.00 59.19 114 GLU A N 1
ATOM 884 C CA . GLU A 1 114 ? 31.159 -12.969 -28.506 1.00 59.19 114 GLU A CA 1
ATOM 885 C C . GLU A 1 114 ? 30.084 -11.879 -28.494 1.00 59.19 114 GLU A C 1
ATOM 887 O O . GLU A 1 114 ? 30.279 -10.781 -27.971 1.00 59.19 114 GLU A O 1
ATOM 892 N N . GLY A 1 115 ? 28.951 -12.189 -29.134 1.00 60.22 115 GLY A N 1
ATOM 893 C CA . GLY A 1 115 ? 27.813 -11.293 -29.313 1.00 60.22 115 GLY A CA 1
ATOM 894 C C . GLY A 1 115 ? 27.545 -10.441 -28.076 1.00 60.22 115 GLY A C 1
ATOM 895 O O . GLY A 1 115 ? 27.316 -10.961 -26.985 1.00 60.22 115 GLY A O 1
ATOM 896 N N . ASN A 1 116 ? 27.594 -9.121 -28.270 1.00 68.75 116 ASN A N 1
ATOM 897 C CA . ASN A 1 116 ? 27.513 -8.120 -27.216 1.00 68.75 116 ASN A CA 1
ATOM 898 C C . ASN A 1 116 ? 26.348 -8.435 -26.260 1.00 68.75 116 ASN A C 1
ATOM 900 O O . ASN A 1 116 ? 25.178 -8.334 -26.635 1.00 68.75 116 ASN A O 1
ATOM 904 N N . ALA A 1 117 ? 26.663 -8.825 -25.021 1.00 72.00 117 ALA A N 1
ATOM 905 C CA . ALA A 1 117 ? 25.677 -9.196 -24.005 1.00 72.00 117 ALA A CA 1
ATOM 906 C C . ALA A 1 117 ? 24.630 -8.089 -23.767 1.00 72.00 117 ALA A C 1
ATOM 908 O O . ALA A 1 117 ? 23.492 -8.382 -23.395 1.00 72.00 117 ALA A O 1
ATOM 909 N N . LEU A 1 118 ? 24.976 -6.825 -24.050 1.00 67.62 118 LEU A N 1
ATOM 910 C CA . LEU A 1 118 ? 24.031 -5.707 -24.025 1.00 67.62 118 LEU A CA 1
ATOM 911 C C . LEU A 1 118 ? 22.945 -5.857 -25.094 1.00 67.62 118 LEU A C 1
ATOM 913 O O . LEU A 1 118 ? 21.781 -5.606 -24.806 1.00 67.62 118 LEU A O 1
ATOM 917 N N . THR A 1 119 ? 23.286 -6.313 -26.300 1.00 72.25 119 THR A N 1
ATOM 918 C CA . THR A 1 119 ? 22.313 -6.566 -27.373 1.00 72.25 119 THR A CA 1
ATOM 919 C C . THR A 1 119 ? 21.335 -7.674 -26.986 1.00 72.25 119 THR A C 1
ATOM 921 O O . THR A 1 119 ? 20.133 -7.520 -27.190 1.00 72.25 119 THR A O 1
ATOM 924 N N . ALA A 1 120 ? 21.813 -8.754 -26.361 1.00 74.25 120 ALA A N 1
ATOM 925 C CA . ALA A 1 120 ? 20.942 -9.821 -25.862 1.00 74.25 120 ALA A CA 1
ATOM 926 C C . ALA A 1 120 ? 19.995 -9.330 -24.746 1.00 74.25 120 ALA A C 1
ATOM 928 O O . ALA A 1 120 ? 18.812 -9.683 -24.725 1.00 74.25 120 ALA A O 1
ATOM 929 N N . LEU A 1 121 ? 20.492 -8.474 -23.845 1.00 73.69 121 LEU A N 1
ATOM 930 C CA . LEU A 1 121 ? 19.681 -7.864 -22.791 1.00 73.69 121 LEU A CA 1
ATOM 931 C C . LEU A 1 121 ? 18.610 -6.923 -23.365 1.00 73.69 121 LEU A C 1
ATOM 933 O O . LEU A 1 121 ? 17.460 -6.994 -22.941 1.00 73.69 121 LEU A O 1
ATOM 937 N N . ILE A 1 122 ? 18.954 -6.097 -24.359 1.00 75.00 122 ILE A N 1
ATOM 938 C CA . ILE A 1 122 ? 18.008 -5.194 -25.037 1.00 75.00 122 ILE A CA 1
ATOM 939 C C . ILE A 1 122 ? 16.854 -5.986 -25.657 1.00 75.00 122 ILE A C 1
ATOM 941 O O . ILE A 1 122 ? 15.697 -5.692 -25.366 1.00 75.00 122 ILE A O 1
ATOM 945 N N . VAL A 1 123 ? 17.160 -7.039 -26.424 1.00 80.50 123 VAL A N 1
ATOM 946 C CA . VAL A 1 123 ? 16.137 -7.899 -27.048 1.00 80.50 123 VAL A CA 1
ATOM 947 C C . VAL A 1 123 ? 15.214 -8.518 -25.995 1.00 80.50 123 VAL A C 1
ATOM 949 O O . VAL A 1 123 ? 13.999 -8.547 -26.175 1.00 80.50 123 VAL A O 1
ATOM 952 N N . THR A 1 124 ? 15.771 -8.962 -24.864 1.00 82.31 124 THR A N 1
ATOM 953 C CA . THR A 1 124 ? 14.980 -9.548 -23.769 1.00 82.31 124 THR A CA 1
ATOM 954 C C . THR A 1 124 ? 14.000 -8.533 -23.172 1.00 82.31 124 THR A C 1
ATOM 956 O O . THR A 1 124 ? 12.843 -8.863 -22.914 1.00 82.31 124 THR A O 1
ATOM 959 N N . ILE A 1 125 ? 14.444 -7.291 -22.969 1.00 77.31 125 ILE A N 1
ATOM 960 C CA . ILE A 1 125 ? 13.624 -6.217 -22.391 1.00 77.31 125 ILE A CA 1
ATOM 961 C C . ILE A 1 125 ? 12.516 -5.792 -23.356 1.00 77.31 125 ILE A C 1
ATOM 963 O O . ILE A 1 125 ? 11.373 -5.611 -22.934 1.00 77.31 125 ILE A O 1
ATOM 967 N N . GLU A 1 126 ? 12.820 -5.693 -24.651 1.00 82.81 126 GLU A N 1
ATOM 968 C CA . GLU A 1 126 ? 11.825 -5.411 -25.690 1.00 82.81 126 GLU A CA 1
ATOM 969 C C . GLU A 1 126 ? 10.764 -6.518 -25.775 1.00 82.81 126 GLU A C 1
ATOM 971 O O . GLU A 1 126 ? 9.568 -6.229 -25.859 1.00 82.81 126 GLU A O 1
ATOM 976 N N . GLU A 1 127 ? 11.170 -7.789 -25.688 1.00 86.94 127 GLU A N 1
ATOM 977 C CA . GLU A 1 127 ? 10.235 -8.916 -25.702 1.00 86.94 127 GLU A CA 1
ATOM 978 C C . GLU A 1 127 ? 9.336 -8.935 -24.455 1.00 86.94 127 GLU A C 1
ATOM 980 O O . GLU A 1 127 ? 8.133 -9.190 -24.559 1.00 86.94 127 GLU A O 1
ATOM 985 N N . GLN A 1 128 ? 9.886 -8.625 -23.276 1.00 79.31 128 GLN A N 1
ATOM 986 C CA . GLN A 1 128 ? 9.102 -8.493 -22.045 1.00 79.31 128 GLN A CA 1
ATOM 987 C C . GLN A 1 128 ? 8.106 -7.333 -22.119 1.00 79.31 128 GLN A C 1
ATOM 989 O O . GLN A 1 128 ? 6.938 -7.519 -21.776 1.00 79.31 128 GLN A O 1
ATOM 994 N N . ALA A 1 129 ? 8.529 -6.166 -22.615 1.00 78.94 129 ALA A N 1
ATOM 995 C CA . ALA A 1 129 ? 7.644 -5.020 -22.803 1.00 78.94 129 ALA A CA 1
ATOM 996 C C . ALA A 1 129 ? 6.496 -5.354 -23.768 1.00 78.94 129 ALA A C 1
ATOM 998 O O . ALA A 1 129 ? 5.339 -5.056 -23.475 1.00 78.94 129 ALA A O 1
ATOM 999 N N . LYS A 1 130 ? 6.789 -6.046 -24.878 1.00 87.62 130 LYS A N 1
ATOM 1000 C CA . LYS A 1 130 ? 5.772 -6.484 -25.842 1.00 87.62 130 LYS A CA 1
ATOM 1001 C C . LYS A 1 130 ? 4.747 -7.436 -25.218 1.00 87.62 130 LYS A C 1
ATOM 1003 O O . LYS A 1 130 ? 3.550 -7.224 -25.388 1.00 87.62 130 LYS A O 1
ATOM 1008 N N . LYS A 1 131 ? 5.199 -8.450 -24.470 1.00 87.62 131 LYS A N 1
ATOM 1009 C CA . LYS A 1 131 ? 4.303 -9.389 -23.765 1.00 87.62 131 LYS A CA 1
ATOM 1010 C C . LYS A 1 131 ? 3.393 -8.667 -22.774 1.00 87.62 131 LYS A C 1
ATOM 1012 O O . LYS A 1 131 ? 2.217 -9.001 -22.669 1.00 87.62 131 LYS A O 1
ATOM 1017 N N . LEU A 1 132 ? 3.933 -7.675 -22.068 1.00 81.75 132 LEU A N 1
ATOM 1018 C CA . LEU A 1 132 ? 3.183 -6.887 -21.096 1.00 81.75 132 LEU A CA 1
ATOM 1019 C C . LEU A 1 132 ? 2.114 -6.013 -21.772 1.00 81.75 132 LEU A C 1
ATOM 1021 O O . LEU A 1 132 ? 0.992 -5.955 -21.279 1.00 81.75 132 LEU A O 1
ATOM 1025 N N . ILE A 1 133 ? 2.423 -5.411 -22.928 1.00 82.19 133 ILE A N 1
ATOM 1026 C CA . ILE A 1 133 ? 1.449 -4.666 -23.747 1.00 82.19 133 ILE A CA 1
ATOM 1027 C C . ILE A 1 133 ? 0.317 -5.582 -24.219 1.00 82.19 133 ILE A C 1
ATOM 1029 O O . ILE A 1 133 ? -0.849 -5.249 -24.034 1.00 82.19 133 ILE A O 1
ATOM 1033 N N . GLU A 1 134 ? 0.643 -6.738 -24.804 1.00 88.44 134 GLU A N 1
ATOM 1034 C CA . GLU A 1 134 ? -0.364 -7.669 -25.334 1.00 88.44 134 GLU A CA 1
ATOM 1035 C C . GLU A 1 134 ? -1.298 -8.185 -24.229 1.00 88.44 134 GLU A C 1
ATOM 1037 O O . GLU A 1 134 ? -2.515 -8.219 -24.413 1.00 88.44 134 GLU A O 1
ATOM 1042 N N . LEU A 1 135 ? -0.747 -8.542 -23.063 1.00 86.62 135 LEU A N 1
ATOM 1043 C CA . LEU A 1 135 ? -1.542 -8.964 -21.909 1.00 86.62 135 LEU A CA 1
ATOM 1044 C C . LEU A 1 135 ? -2.464 -7.836 -21.428 1.00 86.62 135 LEU A C 1
ATOM 1046 O O . LEU A 1 135 ? -3.666 -8.053 -21.263 1.00 86.62 135 LEU A O 1
ATOM 1050 N N . HIS A 1 136 ? -1.913 -6.630 -21.266 1.00 81.19 136 HIS A N 1
ATOM 1051 C CA . HIS A 1 136 ? -2.666 -5.460 -20.820 1.00 81.19 136 HIS A CA 1
ATOM 1052 C C . HIS A 1 136 ? -3.800 -5.108 -21.786 1.00 81.19 136 HIS A C 1
ATOM 1054 O O . HIS A 1 136 ? -4.918 -4.876 -21.342 1.00 81.19 136 HIS A O 1
ATOM 1060 N N . GLU A 1 137 ? -3.577 -5.129 -23.103 1.00 85.00 137 GLU A N 1
ATOM 1061 C CA . GLU A 1 137 ? -4.633 -4.866 -24.092 1.00 85.00 137 GLU A CA 1
ATOM 1062 C C . GLU A 1 137 ? -5.767 -5.902 -24.033 1.00 85.00 137 GLU A C 1
ATOM 1064 O O . GLU A 1 137 ? -6.949 -5.547 -24.132 1.00 85.00 137 GLU A O 1
ATOM 1069 N N . VAL A 1 138 ? -5.437 -7.185 -23.850 1.00 86.62 138 VAL A N 1
ATOM 1070 C CA . VAL A 1 138 ? -6.432 -8.262 -23.733 1.00 86.62 138 VAL A CA 1
ATOM 1071 C C . VAL A 1 138 ? -7.267 -8.094 -22.464 1.00 86.62 138 VAL A C 1
ATOM 1073 O O . VAL A 1 138 ? -8.500 -8.114 -22.532 1.00 86.62 138 VAL A O 1
ATOM 1076 N N . GLU A 1 139 ? -6.625 -7.877 -21.318 1.00 81.44 139 GLU A N 1
ATOM 1077 C CA . GLU A 1 139 ? -7.312 -7.644 -20.043 1.00 81.44 139 GLU A CA 1
ATOM 1078 C C . GLU A 1 139 ? -8.140 -6.356 -20.085 1.00 81.44 139 GLU A C 1
ATOM 1080 O O . GLU A 1 139 ? -9.293 -6.326 -19.637 1.00 81.44 139 GLU A O 1
ATOM 1085 N N . TRP A 1 140 ? -7.594 -5.307 -20.703 1.00 77.69 140 TRP A N 1
ATOM 1086 C CA . TRP A 1 140 ? -8.249 -4.016 -20.825 1.00 77.69 140 TRP A CA 1
ATOM 1087 C C . TRP A 1 140 ? -9.522 -4.100 -21.670 1.00 77.69 140 TRP A C 1
ATOM 1089 O O . TRP A 1 140 ? -10.606 -3.673 -21.263 1.00 77.69 140 TRP A O 1
ATOM 1099 N N . THR A 1 141 ? -9.422 -4.716 -22.846 1.00 83.31 141 THR A N 1
ATOM 1100 C CA . THR A 1 141 ? -10.568 -4.879 -23.746 1.00 83.31 141 THR A CA 1
ATOM 1101 C C . THR A 1 141 ? -11.629 -5.829 -23.186 1.00 83.31 141 THR A C 1
ATOM 1103 O O . THR A 1 141 ? -12.821 -5.599 -23.415 1.00 83.31 141 THR A O 1
ATOM 1106 N N . ALA A 1 142 ? -11.240 -6.862 -22.430 1.00 80.00 142 ALA A N 1
ATOM 1107 C CA . ALA A 1 142 ? -12.171 -7.768 -21.757 1.00 80.00 142 ALA A CA 1
ATOM 1108 C C . ALA A 1 142 ? -12.959 -7.070 -20.635 1.00 80.00 142 ALA A C 1
ATOM 1110 O O . ALA A 1 142 ? -14.184 -7.217 -20.553 1.00 80.00 142 ALA A O 1
ATOM 1111 N N . ALA A 1 143 ? -12.288 -6.261 -19.814 1.00 72.31 143 ALA A N 1
ATOM 1112 C CA . ALA A 1 143 ? -12.922 -5.476 -18.758 1.00 72.31 143 ALA A CA 1
ATOM 1113 C C . ALA A 1 143 ? -13.902 -4.428 -19.306 1.00 72.31 143 ALA A C 1
ATOM 1115 O O . ALA A 1 143 ? -15.048 -4.340 -18.861 1.00 72.31 143 ALA A O 1
ATOM 1116 N N . MET A 1 144 ? -13.502 -3.701 -20.355 1.00 78.19 144 MET A N 1
ATOM 1117 C CA . MET A 1 144 ? -14.366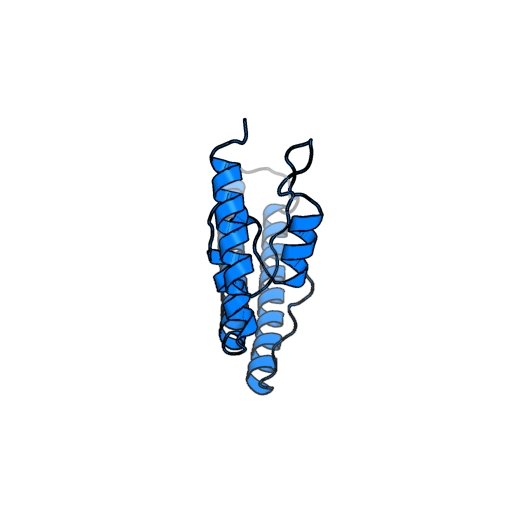 -2.720 -21.021 1.00 78.19 144 MET A CA 1
ATOM 1118 C C . MET A 1 144 ? -15.637 -3.343 -21.625 1.00 78.19 144 MET A C 1
ATOM 1120 O O . MET A 1 144 ? -16.690 -2.708 -21.623 1.00 78.19 144 MET A O 1
ATOM 1124 N N . LYS A 1 145 ? -15.565 -4.580 -22.138 1.00 80.25 145 LYS A N 1
ATOM 1125 C CA . LYS A 1 145 ? -16.716 -5.278 -22.745 1.00 80.25 145 LYS A CA 1
ATOM 1126 C C . LYS A 1 145 ? -17.656 -5.920 -21.728 1.00 80.25 145 LYS A C 1
ATOM 1128 O O . LYS A 1 145 ? -18.855 -5.991 -21.977 1.00 80.25 145 LYS A O 1
ATOM 1133 N N . SER A 1 146 ? -17.119 -6.436 -20.627 1.00 75.06 146 SER A N 1
ATOM 1134 C CA . SER A 1 146 ? -17.896 -7.181 -19.629 1.00 75.06 146 SER A CA 1
ATOM 1135 C C . SER A 1 146 ? -18.565 -6.281 -18.590 1.00 75.06 146 SER A C 1
ATOM 1137 O O . SER A 1 146 ? -19.478 -6.730 -17.901 1.00 75.06 146 SER A O 1
ATOM 1139 N N . GLY A 1 147 ? -18.100 -5.036 -18.436 1.00 67.81 147 GLY A N 1
ATOM 1140 C CA . GLY A 1 147 ? -18.437 -4.220 -17.267 1.00 67.81 147 GLY A CA 1
ATOM 1141 C C . GLY A 1 147 ? -17.925 -4.827 -15.952 1.00 67.81 147 GLY A C 1
ATOM 1142 O O . GLY A 1 147 ? -18.244 -4.308 -14.886 1.00 67.81 147 GLY A O 1
ATOM 1143 N N . ALA A 1 148 ? -17.153 -5.918 -16.024 1.00 59.06 148 ALA A N 1
ATOM 1144 C CA . ALA A 1 148 ? -16.532 -6.595 -14.901 1.00 59.06 148 ALA A CA 1
ATOM 1145 C C . ALA A 1 148 ? -15.071 -6.147 -14.784 1.00 59.06 148 ALA A C 1
ATOM 1147 O O . ALA A 1 148 ? -14.390 -5.929 -15.787 1.00 59.06 148 ALA A O 1
ATOM 1148 N N . GLN A 1 149 ? -14.585 -6.008 -13.551 1.00 53.12 149 GLN A N 1
ATOM 1149 C CA . GLN A 1 149 ? -13.187 -5.666 -13.313 1.00 53.12 149 GLN A CA 1
ATOM 1150 C C . GLN A 1 149 ? -12.262 -6.822 -13.723 1.00 53.12 149 GLN A C 1
ATOM 1152 O O . GLN A 1 149 ? -12.563 -7.978 -13.407 1.00 53.12 149 GLN A O 1
ATOM 1157 N N . PRO A 1 150 ? -11.122 -6.537 -14.379 1.00 53.59 150 PRO A N 1
ATOM 1158 C CA . PRO A 1 150 ? -10.085 -7.534 -14.566 1.00 53.59 150 PRO A CA 1
ATO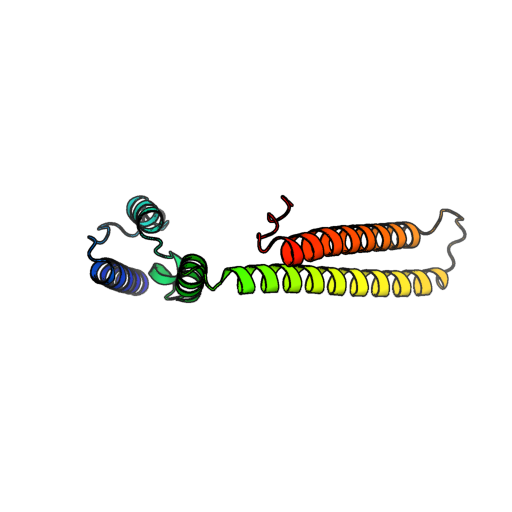M 1159 C C . PRO A 1 150 ? -9.408 -7.792 -13.217 1.00 53.59 150 PRO A C 1
ATOM 1161 O O . PRO A 1 150 ? -9.149 -6.871 -12.440 1.00 53.59 150 PRO A O 1
ATOM 1164 N N . SER A 1 151 ? -9.163 -9.066 -12.922 1.00 51.31 151 SER A N 1
ATOM 1165 C CA . SER A 1 151 ? -8.438 -9.475 -11.721 1.00 51.31 151 SER A CA 1
ATOM 1166 C C . SER A 1 151 ? -7.011 -8.922 -11.795 1.00 51.31 151 SER A C 1
ATOM 1168 O O . SER A 1 151 ? -6.396 -9.063 -12.852 1.00 51.31 151 SER A O 1
ATOM 1170 N N . PRO A 1 152 ? -6.472 -8.294 -10.731 1.00 49.44 152 PRO A N 1
ATOM 1171 C CA . PRO A 1 152 ? -5.080 -7.874 -10.736 1.00 49.44 152 PRO A CA 1
ATOM 1172 C C . PRO A 1 152 ? -4.227 -9.129 -10.894 1.00 49.44 152 PRO A C 1
ATOM 1174 O O . PRO A 1 152 ? -4.248 -10.007 -10.027 1.00 49.44 152 PRO A O 1
ATOM 1177 N N . ALA A 1 153 ? -3.545 -9.232 -12.036 1.00 50.50 153 ALA A N 1
ATOM 1178 C CA . ALA A 1 153 ? -2.632 -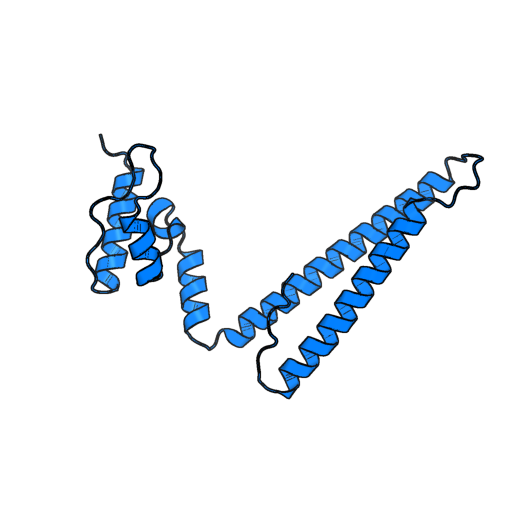10.319 -12.327 1.00 50.50 153 ALA A CA 1
ATOM 1179 C C . ALA A 1 153 ? -1.700 -10.514 -11.123 1.00 50.50 153 ALA A C 1
ATOM 1181 O O . ALA A 1 153 ? -1.099 -9.558 -10.628 1.00 50.50 153 ALA A O 1
ATOM 1182 N N . ALA A 1 154 ? -1.648 -11.745 -10.612 1.00 45.41 154 ALA A N 1
ATOM 1183 C CA . ALA A 1 154 ? -0.733 -12.133 -9.551 1.00 45.41 154 ALA A CA 1
ATOM 1184 C C . ALA A 1 154 ? 0.700 -11.997 -10.086 1.00 45.41 154 ALA A C 1
ATOM 1186 O O . ALA A 1 154 ? 1.194 -12.896 -10.767 1.00 45.41 154 ALA A O 1
ATOM 1187 N N . ALA A 1 155 ? 1.299 -10.832 -9.845 1.00 38.78 155 ALA A N 1
ATOM 1188 C CA . ALA A 1 155 ? 2.713 -10.553 -10.055 1.00 38.78 155 ALA A CA 1
ATOM 1189 C C . ALA A 1 155 ? 3.552 -11.153 -8.921 1.00 38.78 155 ALA A C 1
ATOM 1191 O O . ALA A 1 155 ? 3.097 -11.094 -7.753 1.00 38.78 155 ALA A O 1
#